Protein AF-A0A5U0RZB9-F1 (afdb_monomer)

Organism: Salmonella enterica (NCBI:txid28901)

Mean predicted aligned error: 7.7 Å

Radius of gyration: 17.08 Å; Cα contacts (8 Å, |Δi|>4): 21; chains: 1; bounding box: 34×23×50 Å

Foldseek 3Di:
DPDPVVLVPDLVNLVVVCVVQVVVVHHDDVVSVVSVVVVVVVVVVVVVVVCVVCVVVVVVVD

Sequence (62 aa):
KGRKEFVDYNIFYYFMEMLRKPLMGTVPDVTIWFYTIITSIIMLMVSTLVLTKYRSRIVYWL

Structure (mmCIF, N/CA/C/O backbone):
data_AF-A0A5U0RZB9-F1
#
_entry.id   AF-A0A5U0RZB9-F1
#
loop_
_atom_site.group_PDB
_atom_site.id
_atom_site.type_symbol
_atom_site.label_atom_id
_atom_site.label_alt_id
_atom_site.label_comp_id
_atom_site.label_asym_id
_atom_site.label_entity_id
_atom_site.label_seq_id
_atom_site.pdbx_PDB_ins_code
_atom_site.Cartn_x
_atom_site.Cartn_y
_atom_site.Cartn_z
_atom_site.occupancy
_atom_site.B_iso_or_equiv
_atom_site.auth_seq_id
_atom_site.auth_comp_id
_atom_site.auth_asym_id
_atom_site.auth_atom_id
_atom_site.pdbx_PDB_model_num
ATOM 1 N N . LYS A 1 1 ? -14.169 -6.645 -29.811 1.00 45.59 1 LYS A N 1
ATOM 2 C CA . LYS A 1 1 ? -13.119 -5.655 -29.462 1.00 45.59 1 LYS A CA 1
ATOM 3 C C . LYS A 1 1 ? -13.517 -4.853 -28.204 1.00 45.59 1 LYS A C 1
ATOM 5 O O . LYS A 1 1 ? -13.467 -3.643 -28.240 1.00 45.59 1 LYS A O 1
ATOM 10 N N . GLY A 1 2 ? -13.936 -5.513 -27.108 1.00 52.88 2 GLY A N 1
ATOM 1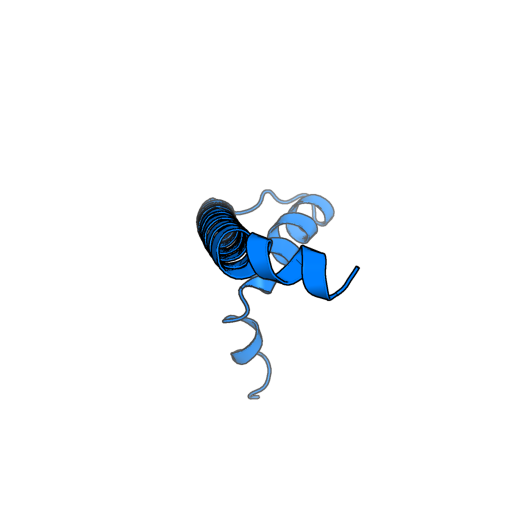1 C CA . GLY A 1 2 ? -14.522 -4.817 -25.938 1.00 52.88 2 GLY A CA 1
ATOM 12 C C . GLY A 1 2 ? -14.320 -5.507 -24.581 1.00 52.88 2 GLY A C 1
ATOM 13 O O . GLY A 1 2 ? -15.059 -5.240 -23.648 1.00 52.88 2 GLY A O 1
ATOM 14 N N . ARG A 1 3 ? -13.355 -6.436 -24.475 1.00 55.75 3 ARG A N 1
ATOM 15 C CA . ARG A 1 3 ? -13.019 -7.140 -23.215 1.00 55.75 3 ARG A CA 1
ATOM 16 C C . ARG A 1 3 ? -11.656 -6.752 -22.631 1.00 55.75 3 ARG A C 1
ATOM 18 O O . ARG A 1 3 ? -11.368 -7.133 -21.508 1.00 55.75 3 ARG A O 1
ATOM 25 N N . LYS A 1 4 ? -10.814 -6.043 -23.395 1.00 55.22 4 LYS A N 1
ATOM 26 C CA . LYS A 1 4 ? -9.459 -5.665 -22.961 1.00 55.22 4 LYS A CA 1
ATOM 27 C C . LYS A 1 4 ? -9.474 -4.433 -22.050 1.00 55.22 4 LYS A C 1
ATOM 29 O O . LYS A 1 4 ? -8.800 -4.445 -21.038 1.00 55.22 4 LYS A O 1
ATOM 34 N N . GLU A 1 5 ? -10.348 -3.468 -22.324 1.00 55.50 5 GLU A N 1
ATOM 35 C CA . GLU A 1 5 ? -10.380 -2.188 -21.595 1.00 55.50 5 GLU A CA 1
ATOM 36 C C . GLU A 1 5 ? -10.911 -2.308 -20.155 1.00 55.50 5 GLU A C 1
ATOM 38 O O . GLU A 1 5 ? -10.521 -1.546 -19.280 1.00 55.50 5 GLU A O 1
ATOM 43 N N . PHE A 1 6 ? -11.742 -3.314 -19.855 1.00 53.78 6 PHE A N 1
ATOM 44 C CA . PHE A 1 6 ? -12.176 -3.580 -18.474 1.00 53.78 6 PHE A CA 1
ATOM 45 C C . PHE A 1 6 ? -11.079 -4.204 -17.601 1.00 53.78 6 PHE A C 1
ATOM 47 O O . PHE A 1 6 ? -11.185 -4.180 -16.376 1.00 53.78 6 PHE A O 1
ATOM 54 N N . VAL A 1 7 ? -10.032 -4.770 -18.211 1.00 57.25 7 VAL A N 1
ATOM 55 C CA . VAL A 1 7 ? -8.877 -5.300 -17.473 1.00 57.25 7 VAL A CA 1
ATOM 56 C C . VAL A 1 7 ? -7.979 -4.158 -16.999 1.00 57.25 7 VAL A C 1
ATOM 58 O O . VAL A 1 7 ? -7.401 -4.264 -15.920 1.00 57.25 7 VAL A O 1
ATOM 61 N N . ASP A 1 8 ? -7.937 -3.050 -17.741 1.00 59.12 8 ASP A N 1
ATOM 62 C CA . ASP A 1 8 ? -7.053 -1.915 -17.458 1.00 59.12 8 ASP A CA 1
ATOM 63 C C . ASP A 1 8 ? -7.455 -1.149 -16.181 1.00 59.12 8 ASP A C 1
ATOM 65 O O . ASP A 1 8 ? -6.610 -0.538 -15.534 1.00 59.12 8 ASP A O 1
ATOM 69 N N . TYR A 1 9 ? -8.722 -1.239 -15.755 1.00 63.47 9 TYR A N 1
ATOM 70 C CA . TYR A 1 9 ? -9.207 -0.647 -14.496 1.00 63.47 9 TYR A CA 1
ATOM 71 C C . TYR A 1 9 ? -9.098 -1.575 -13.280 1.00 63.47 9 TYR A C 1
ATOM 73 O O . TYR A 1 9 ? -9.489 -1.199 -12.171 1.00 63.47 9 TYR A O 1
ATOM 81 N N . ASN A 1 10 ? -8.612 -2.806 -13.448 1.00 77.62 10 ASN A N 1
ATOM 82 C CA . ASN A 1 10 ? -8.526 -3.734 -12.332 1.00 77.62 10 ASN A CA 1
ATOM 83 C C . ASN A 1 10 ? -7.339 -3.364 -11.434 1.00 77.62 10 ASN A C 1
ATOM 85 O O . ASN A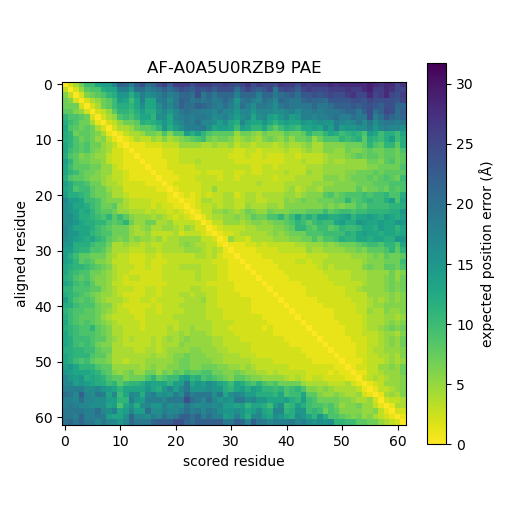 1 10 ? -6.195 -3.458 -11.851 1.00 77.62 10 ASN A O 1
ATOM 89 N N . ILE A 1 11 ? -7.585 -3.029 -10.167 1.00 78.75 11 ILE A N 1
ATOM 90 C CA . ILE A 1 11 ? -6.525 -2.750 -9.180 1.00 78.75 11 ILE A CA 1
ATOM 91 C C . ILE A 1 11 ? -5.499 -3.897 -9.101 1.00 78.75 11 ILE A C 1
ATOM 93 O O . ILE A 1 11 ? -4.305 -3.660 -8.933 1.00 78.75 11 ILE A O 1
ATOM 97 N N . PHE A 1 12 ? -5.943 -5.140 -9.293 1.00 83.25 12 PHE A N 1
ATOM 98 C CA . PHE A 1 12 ? -5.098 -6.334 -9.291 1.00 83.25 12 PHE A CA 1
ATOM 99 C C . PHE A 1 12 ? -4.127 -6.398 -10.483 1.00 83.25 12 PHE A C 1
ATOM 101 O O . PHE A 1 12 ? -3.116 -7.099 -10.426 1.00 83.25 12 PHE A O 1
ATOM 108 N N . TYR A 1 13 ? -4.401 -5.653 -11.556 1.00 86.12 13 TYR A N 1
ATOM 109 C CA . TYR A 1 13 ? -3.525 -5.549 -12.718 1.00 86.12 13 TYR A CA 1
ATOM 110 C C . TYR A 1 13 ? -2.140 -5.018 -12.329 1.00 86.12 13 TYR A C 1
ATOM 112 O O . TYR A 1 13 ? -1.140 -5.615 -12.725 1.00 86.12 13 TYR A O 1
ATOM 120 N N . TYR A 1 14 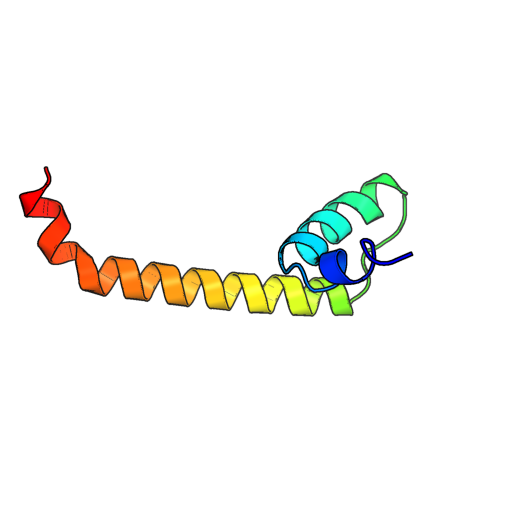? -2.070 -3.977 -11.492 1.00 86.81 14 TYR A N 1
ATOM 121 C CA . TYR A 1 14 ? -0.802 -3.371 -11.069 1.00 86.81 14 TYR A CA 1
ATOM 122 C C . TYR A 1 14 ? 0.084 -4.356 -10.293 1.00 86.81 14 TYR A C 1
ATOM 124 O O . TYR A 1 14 ? 1.282 -4.453 -10.556 1.00 86.81 14 TYR A O 1
ATOM 132 N N . PHE A 1 15 ? -0.516 -5.166 -9.415 1.00 87.81 15 PHE A N 1
ATOM 133 C CA . PHE A 1 15 ? 0.192 -6.223 -8.686 1.00 87.81 15 PHE A CA 1
ATOM 134 C C . PHE A 1 15 ? 0.714 -7.310 -9.634 1.00 87.81 15 PHE A C 1
ATOM 136 O O . PHE A 1 15 ? 1.870 -7.724 -9.547 1.00 87.81 15 PHE A O 1
ATOM 143 N N . MET A 1 16 ? -0.115 -7.747 -10.585 1.00 88.31 16 MET A N 1
ATOM 144 C CA . MET A 1 16 ? 0.285 -8.752 -11.571 1.00 88.31 16 MET A CA 1
ATOM 145 C C . MET A 1 16 ? 1.369 -8.237 -12.519 1.00 88.31 16 MET A C 1
ATOM 147 O O . MET A 1 16 ? 2.253 -8.997 -12.908 1.00 88.31 16 MET A O 1
ATOM 151 N N . GLU A 1 17 ? 1.323 -6.966 -12.912 1.00 86.81 17 GLU A N 1
ATOM 152 C CA . GLU A 1 17 ? 2.332 -6.370 -13.783 1.00 86.81 17 GLU A CA 1
ATOM 153 C C . GLU A 1 17 ? 3.669 -6.169 -13.061 1.00 86.81 17 GLU A C 1
ATOM 155 O O . GLU A 1 17 ? 4.721 -6.420 -13.655 1.00 86.81 17 GLU A O 1
ATOM 160 N N . MET A 1 18 ? 3.635 -5.826 -11.769 1.00 87.44 18 MET A N 1
ATOM 161 C CA . MET A 1 18 ? 4.821 -5.771 -10.910 1.00 87.44 18 MET A CA 1
ATOM 162 C C . MET A 1 18 ? 5.542 -7.124 -10.836 1.00 87.44 18 MET A C 1
ATOM 164 O O . MET A 1 18 ? 6.768 -7.151 -10.856 1.00 87.44 18 MET A O 1
ATOM 168 N N . LEU A 1 19 ? 4.805 -8.240 -10.812 1.00 88.81 19 LEU A N 1
ATOM 169 C CA . LEU A 1 19 ? 5.381 -9.590 -10.865 1.00 88.81 19 LEU A CA 1
ATOM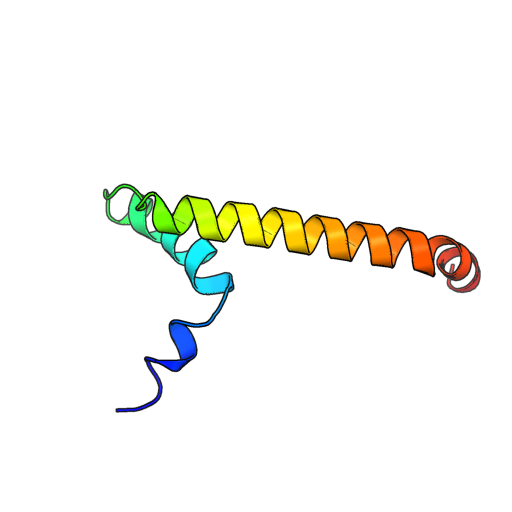 170 C C . LEU A 1 19 ? 5.833 -9.987 -12.275 1.00 88.81 19 LEU A C 1
ATOM 172 O O . LEU A 1 19 ? 6.847 -10.660 -12.443 1.00 88.81 19 LEU A O 1
ATOM 176 N N . ARG A 1 20 ? 5.086 -9.576 -13.305 1.00 88.56 20 ARG A N 1
ATOM 177 C CA . ARG A 1 20 ? 5.328 -9.974 -14.698 1.00 88.56 20 ARG A CA 1
ATOM 178 C C . ARG A 1 20 ? 6.577 -9.331 -15.288 1.00 88.56 20 ARG A C 1
ATOM 180 O O . ARG A 1 20 ? 7.337 -10.012 -15.969 1.00 88.56 20 ARG A O 1
ATOM 187 N N . LYS A 1 21 ? 6.783 -8.031 -15.068 1.00 87.50 21 LYS A N 1
ATOM 188 C CA . LYS A 1 21 ? 7.888 -7.288 -15.692 1.00 87.50 21 LYS A CA 1
ATOM 189 C C . LYS A 1 21 ? 9.273 -7.865 -15.349 1.00 87.50 21 LYS A C 1
ATOM 191 O O . LYS A 1 21 ? 10.026 -8.098 -16.300 1.00 87.50 21 LYS A O 1
ATOM 196 N N . PRO A 1 22 ? 9.580 -8.220 -14.083 1.00 85.50 22 PRO A N 1
ATOM 197 C CA . PRO A 1 22 ? 10.825 -8.900 -13.723 1.00 85.50 22 PRO A CA 1
ATOM 198 C C . PRO A 1 22 ? 11.030 -10.226 -14.463 1.00 85.50 22 PRO A C 1
ATOM 200 O O . PRO A 1 22 ? 12.135 -10.512 -14.912 1.00 85.50 22 PRO A O 1
ATOM 203 N N . LEU A 1 23 ? 9.961 -11.007 -14.658 1.00 87.19 23 LEU A N 1
ATOM 204 C CA . LEU A 1 23 ? 10.015 -12.278 -15.394 1.00 87.19 23 LEU A CA 1
ATOM 205 C C . LEU A 1 23 ? 10.307 -12.086 -16.890 1.00 87.19 23 LEU A C 1
ATOM 207 O O . LEU A 1 23 ? 10.805 -12.996 -17.543 1.00 87.19 23 LEU A O 1
ATOM 211 N N . MET A 1 24 ? 10.015 -10.901 -17.429 1.00 89.31 24 MET A N 1
ATOM 212 C CA . MET A 1 24 ? 10.340 -10.503 -18.802 1.00 89.31 24 MET A CA 1
ATOM 213 C C . MET A 1 24 ? 11.713 -9.818 -18.910 1.00 89.31 24 MET A C 1
ATOM 215 O O . MET A 1 24 ? 12.067 -9.336 -19.983 1.00 89.31 24 MET A O 1
ATOM 219 N N . GLY A 1 25 ? 12.476 -9.737 -17.813 1.00 87.69 25 GLY A N 1
ATOM 220 C CA . GLY A 1 25 ? 13.762 -9.035 -17.769 1.00 87.69 25 GLY A CA 1
ATOM 221 C C . GLY A 1 25 ? 13.636 -7.508 -17.822 1.00 87.69 25 GLY A C 1
ATOM 222 O O . GLY A 1 25 ? 14.612 -6.820 -18.106 1.00 87.69 25 GLY A O 1
ATOM 223 N N . THR A 1 26 ? 12.442 -6.968 -17.561 1.00 86.31 26 THR A N 1
ATOM 224 C CA . THR A 1 26 ? 12.161 -5.524 -17.581 1.00 86.31 26 THR A CA 1
ATOM 225 C C . THR A 1 26 ? 11.826 -5.017 -16.183 1.00 86.31 26 THR A C 1
ATOM 227 O O . THR A 1 26 ? 11.259 -5.734 -15.360 1.00 86.31 26 THR A O 1
ATOM 230 N N . VAL A 1 27 ? 12.164 -3.765 -15.886 1.00 87.44 27 VAL A N 1
ATOM 231 C CA . VAL A 1 27 ? 11.853 -3.170 -14.580 1.00 87.44 27 VAL A CA 1
ATOM 232 C C . VAL A 1 27 ? 10.439 -2.572 -14.611 1.00 87.44 27 VAL A C 1
ATOM 234 O O . VAL A 1 27 ? 10.071 -1.940 -15.608 1.00 87.44 27 VAL A O 1
ATOM 237 N N . PRO A 1 28 ? 9.615 -2.764 -13.559 1.00 85.38 28 PRO A N 1
ATOM 238 C CA . PRO A 1 28 ? 8.330 -2.092 -13.450 1.00 85.38 28 PRO A CA 1
ATOM 239 C C . PRO A 1 28 ? 8.461 -0.573 -13.469 1.00 85.38 28 PRO A C 1
ATOM 241 O O . PRO A 1 28 ? 9.349 -0.007 -12.840 1.00 85.38 28 PRO A O 1
ATOM 244 N N . ASP A 1 29 ? 7.539 0.068 -14.182 1.00 87.69 29 ASP A N 1
ATOM 245 C CA . ASP A 1 29 ? 7.462 1.523 -14.257 1.00 87.69 29 ASP 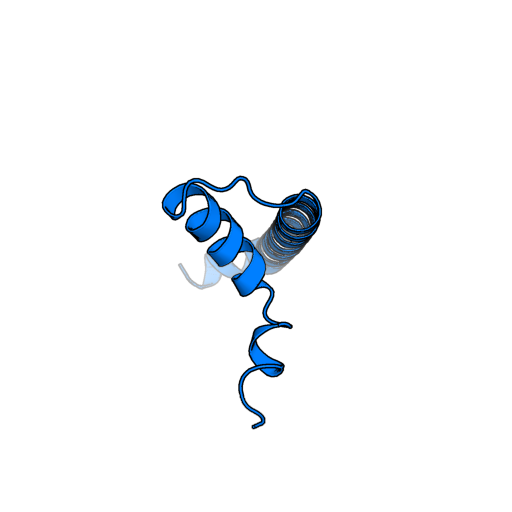A CA 1
ATOM 246 C C . ASP A 1 29 ? 7.070 2.109 -12.887 1.00 87.69 29 ASP A C 1
ATOM 248 O O . ASP A 1 29 ? 6.353 1.475 -12.109 1.00 87.69 29 ASP A O 1
ATOM 252 N N . VAL A 1 30 ? 7.524 3.327 -12.594 1.00 88.12 30 VAL A N 1
ATOM 253 C CA . VAL A 1 30 ? 7.300 4.037 -11.323 1.00 88.12 30 VAL A CA 1
ATOM 254 C C . VAL A 1 30 ? 5.805 4.227 -11.049 1.00 88.12 30 VAL A C 1
ATOM 256 O O . VAL A 1 30 ? 5.363 4.167 -9.901 1.00 88.12 30 VAL A O 1
ATOM 259 N N . THR A 1 31 ? 5.003 4.378 -12.102 1.00 87.88 31 THR A N 1
ATOM 260 C CA . THR A 1 31 ? 3.538 4.458 -12.023 1.00 87.88 31 THR A CA 1
ATOM 261 C C . THR A 1 31 ? 2.926 3.214 -11.371 1.00 87.88 31 THR A C 1
ATOM 263 O O . THR A 1 31 ? 2.091 3.335 -10.474 1.00 87.88 31 THR A O 1
ATOM 266 N N . ILE A 1 32 ? 3.393 2.016 -11.741 1.00 87.50 32 ILE A N 1
ATOM 267 C CA . ILE A 1 32 ? 2.918 0.736 -11.191 1.00 87.50 32 ILE A CA 1
ATOM 268 C C . ILE A 1 32 ? 3.227 0.662 -9.696 1.00 87.50 32 ILE A C 1
ATOM 270 O O . ILE A 1 32 ? 2.363 0.274 -8.908 1.00 87.50 32 ILE A O 1
ATOM 274 N N . TRP A 1 33 ? 4.427 1.080 -9.289 1.00 88.38 33 TRP A N 1
ATOM 275 C CA . TRP A 1 33 ? 4.812 1.145 -7.878 1.00 88.38 33 TRP A CA 1
ATOM 276 C C . TRP A 1 33 ? 3.899 2.074 -7.080 1.00 88.38 33 TRP A C 1
ATOM 278 O O . TRP A 1 33 ? 3.400 1.686 -6.024 1.00 88.38 33 TRP A O 1
ATOM 288 N N . PHE A 1 34 ? 3.625 3.268 -7.606 1.00 91.38 34 PHE A N 1
ATOM 289 C CA . PHE A 1 34 ? 2.774 4.257 -6.953 1.00 91.38 34 PHE A CA 1
ATOM 290 C C . PHE A 1 34 ? 1.348 3.736 -6.726 1.00 91.38 34 PHE A C 1
ATOM 292 O O . PHE A 1 34 ? 0.859 3.747 -5.594 1.00 91.38 34 PHE A O 1
ATOM 299 N N . TYR A 1 35 ? 0.703 3.199 -7.768 1.00 90.69 35 TYR A N 1
ATOM 300 C CA . TYR A 1 35 ? -0.641 2.626 -7.647 1.00 90.69 35 TYR A CA 1
ATOM 301 C C . TYR A 1 35 ? -0.674 1.414 -6.709 1.00 90.69 35 TYR A C 1
ATOM 303 O O . TYR A 1 35 ? -1.602 1.281 -5.908 1.00 90.69 35 TYR A O 1
ATOM 311 N N . THR A 1 36 ? 0.349 0.559 -6.743 1.00 90.88 36 THR A N 1
ATOM 312 C CA . THR A 1 36 ? 0.439 -0.623 -5.869 1.00 90.88 36 THR A CA 1
ATOM 313 C C . THR A 1 36 ? 0.560 -0.230 -4.395 1.00 90.88 36 THR A C 1
ATOM 315 O O . THR A 1 36 ? -0.130 -0.788 -3.541 1.00 90.88 36 THR A O 1
ATOM 318 N N . ILE A 1 37 ? 1.390 0.767 -4.078 1.00 93.12 37 ILE A N 1
ATOM 319 C CA . ILE A 1 37 ? 1.568 1.249 -2.701 1.00 93.12 37 ILE A CA 1
ATOM 320 C C . ILE A 1 37 ? 0.279 1.893 -2.188 1.00 93.12 37 ILE A C 1
ATOM 322 O O . ILE A 1 37 ? -0.187 1.548 -1.102 1.00 93.12 37 ILE A O 1
ATOM 326 N N . ILE A 1 38 ? -0.337 2.780 -2.973 1.00 94.00 38 ILE A N 1
ATOM 327 C CA . ILE A 1 38 ? -1.577 3.463 -2.577 1.00 94.00 38 ILE A CA 1
ATOM 328 C C . ILE A 1 38 ? -2.691 2.458 -2.311 1.00 94.00 38 ILE A C 1
ATOM 330 O O . ILE A 1 38 ? -3.351 2.517 -1.276 1.00 94.00 38 ILE A O 1
ATOM 334 N N . THR A 1 39 ? -2.887 1.511 -3.225 1.00 92.12 39 THR A N 1
ATOM 335 C CA . THR A 1 39 ? -3.942 0.503 -3.088 1.00 92.12 39 THR A CA 1
ATOM 336 C C . THR A 1 39 ? -3.687 -0.419 -1.897 1.00 92.12 39 THR A C 1
ATOM 338 O O . THR A 1 39 ? -4.626 -0.727 -1.164 1.00 92.12 39 THR A O 1
ATOM 341 N N . SER A 1 40 ? -2.428 -0.773 -1.624 1.00 93.50 40 SER A N 1
ATOM 342 C CA . SER A 1 40 ? -2.046 -1.541 -0.432 1.00 93.50 40 SER A CA 1
ATOM 343 C C . SER A 1 40 ? -2.354 -0.789 0.866 1.00 93.50 40 SER A C 1
ATOM 345 O O . SER A 1 40 ? -2.942 -1.364 1.781 1.00 93.50 40 SER A O 1
ATOM 347 N N . ILE A 1 41 ? -2.023 0.505 0.939 1.00 96.69 41 ILE A N 1
ATOM 348 C CA . ILE A 1 41 ? -2.312 1.351 2.108 1.00 96.69 41 ILE A CA 1
ATOM 349 C C . ILE A 1 41 ? -3.824 1.483 2.320 1.00 96.69 41 ILE A C 1
ATOM 351 O O . ILE A 1 41 ? -4.297 1.328 3.445 1.00 96.69 41 ILE A O 1
ATOM 355 N N . ILE A 1 42 ? -4.593 1.716 1.252 1.00 95.75 42 ILE A N 1
ATOM 356 C CA . ILE A 1 42 ? -6.058 1.810 1.325 1.00 95.75 42 ILE A CA 1
ATOM 357 C C . ILE A 1 42 ? -6.649 0.497 1.845 1.00 95.75 42 ILE A C 1
ATOM 359 O O . ILE A 1 42 ? -7.452 0.518 2.775 1.00 95.75 42 ILE A O 1
ATOM 363 N N . MET A 1 43 ? -6.234 -0.648 1.298 1.00 93.88 43 MET A N 1
ATOM 364 C CA . MET A 1 43 ? -6.735 -1.955 1.735 1.00 93.88 43 MET A CA 1
ATOM 365 C C . MET A 1 43 ? -6.366 -2.257 3.188 1.00 93.88 43 MET A C 1
ATOM 367 O O . MET A 1 43 ? -7.195 -2.774 3.937 1.00 93.88 43 MET A O 1
ATOM 371 N N . LEU A 1 44 ? -5.159 -1.887 3.618 1.00 96.06 44 LEU A N 1
ATOM 372 C CA . LEU A 1 44 ? -4.732 -2.026 5.008 1.00 96.06 44 LEU A CA 1
ATOM 373 C C . LEU A 1 44 ? -5.573 -1.144 5.943 1.00 96.06 44 LEU A C 1
ATOM 375 O O . LEU A 1 44 ? -6.039 -1.607 6.986 1.00 96.06 44 LEU A O 1
ATOM 379 N N . MET A 1 45 ? -5.817 0.111 5.564 1.00 97.50 45 MET A N 1
ATOM 380 C CA . MET A 1 45 ? -6.654 1.034 6.329 1.00 97.50 45 MET A CA 1
ATOM 381 C C . MET A 1 45 ? -8.097 0.524 6.424 1.00 97.50 45 MET A C 1
ATOM 383 O O . MET A 1 45 ? -8.667 0.471 7.508 1.00 97.50 45 MET A O 1
ATOM 387 N N . VAL A 1 46 ? -8.681 0.067 5.316 1.00 96.38 46 VAL A N 1
ATOM 388 C CA . VAL A 1 46 ? -10.027 -0.522 5.308 1.00 96.38 46 VAL A CA 1
ATOM 389 C C . VAL A 1 46 ? -10.080 -1.773 6.187 1.00 96.38 46 VAL A C 1
ATOM 391 O O . VAL A 1 46 ? -10.970 -1.889 7.026 1.00 96.38 46 VAL A O 1
ATOM 394 N N . SER A 1 47 ? -9.110 -2.680 6.051 1.00 94.62 47 SER A N 1
ATOM 395 C CA . SER A 1 47 ? -9.016 -3.902 6.858 1.00 94.62 47 SER A CA 1
ATOM 396 C C . SER A 1 47 ? -8.953 -3.591 8.354 1.00 94.62 47 SER A C 1
ATOM 398 O O . SER A 1 47 ? -9.743 -4.119 9.135 1.00 94.62 47 SER A O 1
ATOM 400 N N . THR A 1 48 ? -8.073 -2.675 8.761 1.00 95.06 48 THR A N 1
ATOM 401 C CA . THR A 1 48 ? -7.921 -2.278 10.169 1.00 95.06 48 THR A CA 1
ATOM 402 C C . THR A 1 48 ? -9.168 -1.593 10.724 1.00 95.06 48 THR A C 1
ATOM 404 O O . THR A 1 48 ? -9.563 -1.884 11.856 1.00 95.06 48 THR A O 1
ATOM 407 N N . LEU A 1 49 ? -9.842 -0.748 9.938 1.00 95.75 49 LEU A N 1
ATOM 408 C CA . LEU A 1 49 ? -11.114 -0.129 10.322 1.00 95.75 49 LEU A CA 1
ATOM 409 C C . LEU A 1 49 ? -12.218 -1.172 10.519 1.00 95.75 49 LEU A C 1
ATOM 411 O O . LEU A 1 49 ? -12.922 -1.144 11.530 1.00 95.75 49 LEU A O 1
ATOM 415 N N . VAL A 1 50 ? -12.357 -2.110 9.580 1.00 94.19 50 VAL A N 1
ATOM 416 C CA . VAL A 1 50 ? -13.335 -3.205 9.654 1.00 94.19 50 VAL A CA 1
ATOM 417 C C . VAL A 1 50 ? -13.039 -4.090 10.863 1.00 94.19 50 VAL A C 1
ATOM 419 O O . VAL A 1 50 ? -13.931 -4.333 11.676 1.00 94.19 50 VAL A O 1
ATOM 422 N N . LEU A 1 51 ? -11.784 -4.506 11.038 1.00 92.00 51 LEU A N 1
ATOM 423 C CA . LEU A 1 51 ? -11.366 -5.325 12.168 1.00 92.00 51 LEU A CA 1
ATOM 424 C C . LEU A 1 51 ? -11.669 -4.623 13.492 1.00 92.00 51 LEU A C 1
ATOM 426 O O . LEU A 1 51 ? -12.288 -5.222 14.361 1.00 92.00 51 LEU A O 1
ATOM 430 N N . THR A 1 52 ? -11.311 -3.346 13.634 1.00 91.50 52 THR A N 1
ATOM 431 C CA . THR A 1 52 ? -11.562 -2.577 14.864 1.00 91.50 52 THR A CA 1
ATOM 432 C C . THR A 1 52 ? -13.057 -2.423 15.137 1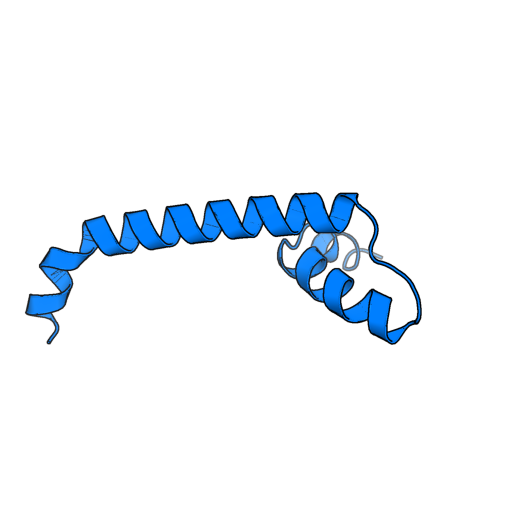.00 91.50 52 THR A C 1
ATOM 434 O O . THR A 1 52 ? -13.495 -2.614 16.271 1.00 91.50 52 THR A O 1
ATOM 437 N N . LYS A 1 53 ? -13.860 -2.145 14.102 1.00 90.12 53 LYS A N 1
ATOM 438 C CA . LYS A 1 53 ? -15.316 -1.986 14.216 1.00 90.12 53 LYS A CA 1
ATOM 439 C C . LYS A 1 53 ? -16.021 -3.274 14.640 1.00 90.12 53 LYS A C 1
ATOM 441 O O . LYS A 1 53 ? -16.970 -3.216 15.419 1.00 90.12 53 LYS A O 1
ATOM 446 N N . TYR A 1 54 ? -15.587 -4.425 14.129 1.00 89.00 54 TYR A N 1
ATOM 447 C CA . TYR A 1 54 ? -16.253 -5.706 14.377 1.00 89.00 54 TYR A CA 1
ATOM 448 C C . TYR A 1 54 ? -15.553 -6.582 15.419 1.00 89.00 54 TYR A C 1
ATOM 450 O O . TYR A 1 54 ? -16.100 -7.622 15.778 1.00 89.00 54 TYR A O 1
ATOM 458 N N . ARG A 1 55 ? -14.412 -6.153 15.979 1.00 82.81 55 ARG A N 1
ATOM 459 C CA . ARG A 1 55 ? -13.638 -6.906 16.983 1.00 82.81 55 ARG A CA 1
ATOM 460 C C . ARG A 1 55 ? -14.485 -7.379 18.163 1.00 82.81 55 ARG A C 1
ATOM 462 O O . ARG A 1 55 ? -14.347 -8.519 18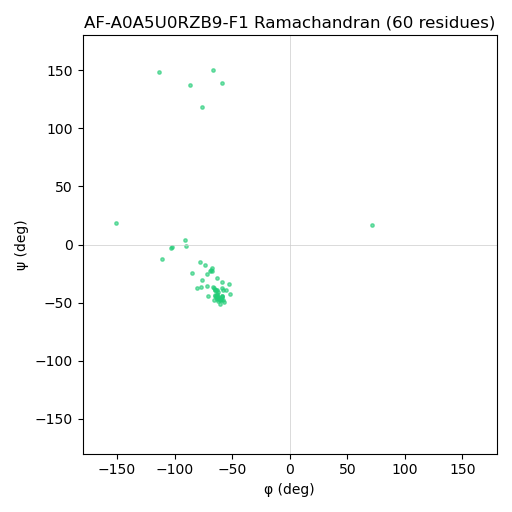.586 1.00 82.81 55 ARG A O 1
ATOM 469 N N . SER A 1 56 ? -15.374 -6.527 18.674 1.00 78.88 56 SER A N 1
ATOM 470 C CA . SER A 1 56 ? -16.252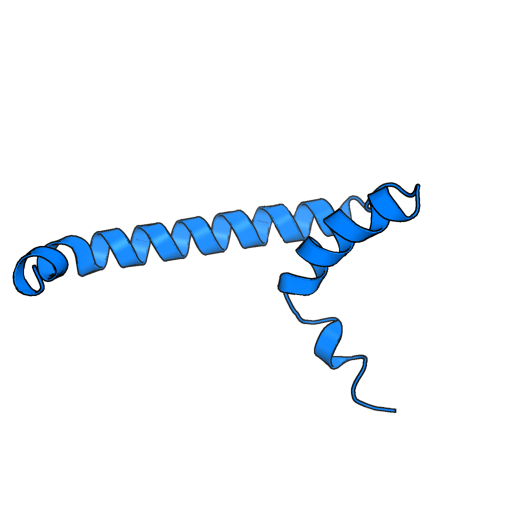 -6.857 19.808 1.00 78.88 56 SER A CA 1
ATOM 471 C C . SER A 1 56 ? -17.313 -7.905 19.473 1.00 78.88 56 SER A C 1
ATOM 473 O O . SER A 1 56 ? -17.820 -8.570 20.370 1.00 78.88 56 SER A O 1
ATOM 475 N N . ARG A 1 57 ? -17.645 -8.073 18.188 1.00 78.44 57 ARG A N 1
ATOM 476 C CA . ARG A 1 57 ? -18.598 -9.085 17.735 1.00 78.44 57 ARG A CA 1
ATOM 477 C C . ARG A 1 57 ? -17.941 -10.442 17.522 1.00 78.44 57 ARG A C 1
ATOM 479 O O . ARG A 1 57 ? -18.644 -11.427 17.662 1.00 78.44 57 ARG A O 1
ATOM 486 N N . ILE A 1 58 ? -16.629 -10.506 17.262 1.00 75.75 58 ILE A N 1
ATOM 487 C CA . ILE A 1 58 ? -15.894 -11.766 17.026 1.00 75.75 58 ILE A CA 1
ATOM 488 C C . ILE A 1 58 ? -16.074 -12.750 18.190 1.00 75.75 58 ILE A C 1
ATOM 490 O O . ILE A 1 58 ? -16.269 -13.933 17.950 1.00 75.75 58 ILE A O 1
ATOM 494 N N . VAL A 1 59 ? -16.08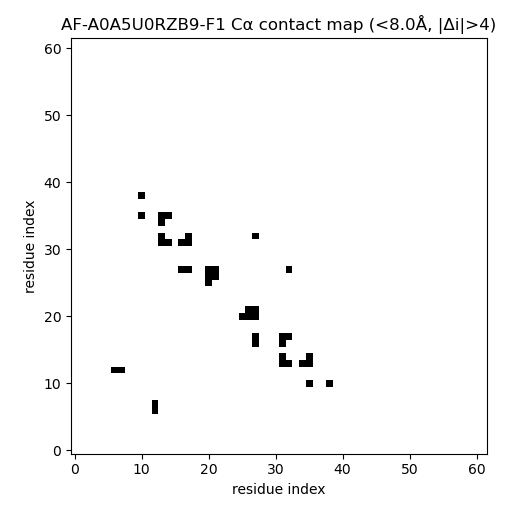6 -12.259 19.434 1.00 76.06 59 VAL A N 1
ATOM 495 C CA . VAL A 1 59 ? -16.239 -13.096 20.639 1.00 76.06 59 VAL A CA 1
ATOM 496 C C . VAL A 1 59 ? -17.587 -13.825 20.688 1.00 76.06 59 VAL A C 1
ATOM 498 O O . VAL A 1 59 ? -17.656 -14.907 21.245 1.00 76.06 59 VAL A O 1
ATOM 501 N N . TYR A 1 60 ? -18.648 -13.275 20.088 1.00 77.56 60 TYR A N 1
ATOM 502 C CA . TYR A 1 60 ? -19.961 -13.936 20.049 1.00 77.56 60 TYR A CA 1
ATOM 503 C C . TYR A 1 60 ? -20.052 -15.057 19.003 1.00 77.56 60 TYR A C 1
ATOM 505 O O . TYR A 1 60 ? -21.012 -15.820 19.027 1.00 77.56 60 TYR A O 1
ATOM 513 N N . TRP A 1 61 ? -19.103 -15.116 18.064 1.00 78.12 61 TRP A N 1
ATOM 514 C CA . TRP A 1 61 ? -19.045 -16.132 17.007 1.00 78.12 61 TRP A CA 1
ATOM 515 C C . TRP A 1 61 ? -17.990 -17.214 17.276 1.00 78.12 61 TRP A C 1
ATOM 517 O O . TRP A 1 61 ? -17.863 -18.127 16.460 1.00 78.12 61 TRP A O 1
ATOM 527 N N . LEU A 1 62 ? -17.226 -17.085 18.368 1.00 66.00 62 LEU A N 1
ATOM 528 C CA . LEU A 1 62 ? -16.289 -18.099 18.854 1.00 66.00 62 LEU A CA 1
ATOM 529 C C . LEU A 1 62 ? -17.023 -19.078 19.777 1.00 66.00 62 LEU A C 1
ATOM 531 O O . LEU A 1 62 ? -16.796 -20.294 19.611 1.00 66.00 62 LEU A O 1
#

Secondary structure (DSSP, 8-state):
--SSHHHHT-HHHHHHHHHHHHHTT-PPPHHHHHHHHHHHHHHHHHHHHHHHHHHHHHGGG-

pLDDT: mean 83.11, std 12.99, range [45.59, 97.5]

Solvent-accessible surface area (backbone atoms only — not comparable to full-atom values): 3728 Å² total; per-residue (Å²): 145,82,72,67,71,70,50,76,75,37,76,64,46,38,56,52,45,57,59,44,27,57,78,71,77,38,80,65,56,70,67,42,53,52,55,41,52,52,51,50,51,50,51,50,52,52,49,51,52,51,49,65,73,44,51,81,55,52,69,80,76,108